Protein AF-A0A967J691-F1 (afdb_monomer_lite)

pLDDT: mean 84.92, std 7.29, range [63.81, 94.0]

Structure (mmCIF, N/CA/C/O backbone):
data_AF-A0A967J691-F1
#
_entry.id   AF-A0A967J691-F1
#
loop_
_atom_site.group_PDB
_atom_site.id
_atom_site.type_symbol
_atom_site.label_atom_id
_atom_site.label_alt_id
_atom_site.label_comp_id
_atom_site.label_asym_id
_atom_site.label_entity_id
_atom_site.label_seq_id
_atom_site.pdbx_PDB_ins_code
_atom_site.Cartn_x
_atom_site.Cartn_y
_atom_site.Cartn_z
_atom_site.occupancy
_atom_site.B_iso_or_equiv
_atom_site.auth_seq_id
_atom_site.auth_comp_id
_atom_site.auth_asym_id
_atom_site.auth_atom_id
_atom_site.pdbx_PDB_model_num
ATOM 1 N N . PHE A 1 1 ? -12.539 3.879 3.709 1.00 86.56 1 PHE A N 1
ATOM 2 C CA . PHE A 1 1 ? -11.814 5.142 3.956 1.00 86.56 1 PHE A CA 1
ATOM 3 C C . PHE A 1 1 ? -10.959 5.462 2.736 1.00 86.56 1 PHE A C 1
ATOM 5 O O . PHE A 1 1 ? -10.584 4.533 2.027 1.00 86.56 1 PHE A O 1
ATOM 12 N N . GLY A 1 2 ? -10.707 6.744 2.457 1.00 88.94 2 GLY A N 1
ATOM 13 C CA . GLY A 1 2 ? -9.717 7.153 1.454 1.00 88.94 2 GLY A CA 1
ATOM 14 C C . GLY A 1 2 ? -8.316 7.134 2.064 1.00 88.94 2 GLY A C 1
ATOM 15 O O . GLY A 1 2 ? -8.171 7.467 3.239 1.00 88.94 2 GLY A O 1
ATOM 16 N N . HIS A 1 3 ? -7.319 6.713 1.291 1.00 88.62 3 HIS A N 1
ATOM 17 C CA . HIS A 1 3 ? -5.931 6.549 1.721 1.00 88.62 3 HIS A CA 1
ATOM 18 C C . HIS A 1 3 ? -4.999 7.210 0.707 1.00 88.62 3 HIS A C 1
ATOM 20 O O . HIS A 1 3 ? -5.079 6.929 -0.488 1.00 88.62 3 HIS A O 1
ATOM 26 N N . LEU A 1 4 ? -4.123 8.087 1.185 1.00 89.94 4 LEU A N 1
ATOM 27 C CA . LEU A 1 4 ? -3.032 8.664 0.406 1.00 89.94 4 LEU A CA 1
ATOM 28 C C . LEU A 1 4 ? -1.736 8.289 1.106 1.00 89.94 4 LEU A C 1
ATOM 30 O O . LEU A 1 4 ? -1.628 8.442 2.322 1.00 89.94 4 LEU A O 1
ATOM 34 N N . GLU A 1 5 ? -0.772 7.802 0.337 1.00 87.31 5 GLU A N 1
ATOM 35 C CA . GLU A 1 5 ? 0.497 7.340 0.870 1.00 87.31 5 GLU A CA 1
ATOM 36 C C . GLU A 1 5 ? 1.667 7.832 0.027 1.00 87.31 5 GLU A C 1
ATOM 38 O O . GLU A 1 5 ? 1.588 7.895 -1.198 1.00 87.31 5 GLU A O 1
ATOM 43 N N . ILE A 1 6 ? 2.761 8.169 0.699 1.00 89.00 6 ILE A N 1
ATOM 44 C CA . ILE A 1 6 ? 4.034 8.492 0.069 1.00 89.00 6 ILE A CA 1
ATOM 45 C C . ILE A 1 6 ? 5.046 7.506 0.634 1.00 89.00 6 ILE A C 1
ATOM 47 O O . ILE A 1 6 ? 5.256 7.459 1.845 1.00 89.00 6 ILE A O 1
ATOM 51 N N . GLU A 1 7 ? 5.652 6.722 -0.247 1.00 85.38 7 GLU A N 1
ATOM 52 C CA . GLU A 1 7 ? 6.667 5.735 0.094 1.00 85.38 7 GLU A CA 1
ATOM 53 C C . GLU A 1 7 ? 8.008 6.174 -0.482 1.00 85.38 7 GLU A C 1
ATOM 55 O O . GLU A 1 7 ? 8.115 6.505 -1.664 1.00 85.38 7 GLU A O 1
ATOM 60 N N . TYR A 1 8 ? 9.035 6.152 0.360 1.00 86.44 8 TYR A N 1
ATOM 61 C CA . TYR A 1 8 ? 10.423 6.254 -0.064 1.00 86.44 8 TYR A CA 1
ATOM 62 C C . TYR A 1 8 ? 11.069 4.887 0.125 1.00 86.44 8 TYR A C 1
ATOM 64 O O . TYR A 1 8 ? 11.145 4.396 1.255 1.00 86.44 8 TYR A O 1
ATOM 72 N N . LEU A 1 9 ? 11.533 4.287 -0.967 1.00 84.50 9 LEU A N 1
ATOM 73 C CA . LEU A 1 9 ? 12.239 3.017 -0.940 1.00 84.50 9 LEU A CA 1
ATOM 74 C C . LEU A 1 9 ? 13.647 3.204 -1.502 1.00 84.50 9 LEU A C 1
ATOM 76 O O . LEU A 1 9 ? 13.818 3.641 -2.637 1.00 84.50 9 LEU A O 1
ATOM 80 N N . SER A 1 10 ? 14.644 2.841 -0.699 1.00 83.69 10 SER A N 1
ATOM 81 C CA . SER A 1 10 ? 16.031 2.704 -1.140 1.00 83.69 10 SER A CA 1
ATOM 82 C C . SER A 1 10 ? 16.336 1.217 -1.221 1.00 83.69 10 SER A C 1
ATOM 84 O O . SER A 1 10 ? 16.205 0.510 -0.217 1.00 83.69 10 SER A O 1
ATOM 86 N N . TYR A 1 11 ? 16.682 0.732 -2.409 1.00 80.62 11 TYR A N 1
ATOM 87 C CA . TYR A 1 11 ? 17.003 -0.672 -2.632 1.00 80.62 11 TYR A CA 1
ATOM 88 C C . TYR A 1 11 ? 18.341 -0.805 -3.360 1.00 80.62 11 TYR A C 1
ATOM 90 O O . TYR A 1 11 ? 18.736 0.036 -4.167 1.00 80.62 11 TYR A O 1
ATOM 98 N N . GLU A 1 12 ? 19.067 -1.867 -3.028 1.00 82.25 12 GLU A N 1
ATOM 99 C CA . GLU A 1 12 ? 20.360 -2.191 -3.622 1.00 82.25 12 GLU A CA 1
ATOM 100 C C . GLU A 1 12 ? 20.207 -3.486 -4.419 1.00 82.25 12 GLU A C 1
ATOM 102 O O . GLU A 1 12 ? 19.695 -4.480 -3.895 1.00 82.25 12 GLU A O 1
ATOM 107 N N . TYR A 1 13 ? 20.609 -3.469 -5.688 1.00 77.44 13 TYR A N 1
ATOM 108 C CA . TYR A 1 13 ? 20.540 -4.631 -6.570 1.00 77.44 13 TYR A CA 1
ATOM 109 C C . TYR A 1 13 ? 21.924 -4.969 -7.127 1.00 77.44 13 TYR A C 1
ATOM 111 O O . TYR A 1 13 ? 22.767 -4.098 -7.341 1.00 77.44 13 TYR A O 1
ATOM 119 N N . ALA A 1 14 ? 22.170 -6.266 -7.317 1.00 78.56 14 ALA A N 1
ATOM 120 C CA . ALA A 1 14 ? 23.430 -6.766 -7.848 1.00 78.56 14 ALA A CA 1
ATOM 121 C C . ALA A 1 14 ? 23.378 -6.816 -9.378 1.00 78.56 14 ALA A C 1
ATOM 123 O O . ALA A 1 14 ? 22.450 -7.380 -9.965 1.00 78.56 14 ALA A O 1
ATOM 124 N N . LEU A 1 15 ? 24.395 -6.248 -10.012 1.00 77.44 15 LEU A N 1
ATOM 125 C CA . LEU A 1 15 ? 24.607 -6.297 -11.449 1.00 77.44 15 LEU A CA 1
ATOM 126 C C . LEU A 1 15 ? 25.349 -7.587 -11.839 1.00 77.44 15 LEU A C 1
ATOM 128 O O . LEU A 1 15 ? 25.941 -8.286 -11.013 1.00 77.44 15 LEU A O 1
ATOM 132 N N . VAL A 1 16 ? 25.311 -7.923 -13.132 1.00 76.50 16 VAL A N 1
ATOM 133 C CA . VAL A 1 16 ? 25.913 -9.156 -13.688 1.00 76.50 16 VAL A CA 1
ATOM 134 C C . VAL A 1 16 ? 27.437 -9.212 -13.472 1.00 76.50 16 VAL A C 1
ATOM 136 O O . VAL A 1 16 ? 28.030 -10.288 -13.496 1.00 76.50 16 VAL A O 1
ATOM 139 N N . ASP A 1 17 ? 28.073 -8.070 -13.220 1.00 84.62 17 ASP A N 1
ATOM 140 C CA . ASP A 1 17 ? 29.504 -7.913 -12.947 1.00 84.62 17 ASP A CA 1
ATOM 141 C C . ASP A 1 17 ? 29.879 -8.007 -11.450 1.00 84.62 17 ASP A C 1
ATOM 143 O O . ASP A 1 17 ? 31.020 -7.719 -11.092 1.00 84.62 17 ASP A O 1
ATOM 147 N N . LEU A 1 18 ? 28.947 -8.435 -10.584 1.00 75.62 18 LEU A N 1
ATOM 148 C CA . LEU A 1 18 ? 29.071 -8.469 -9.117 1.00 75.62 18 LEU A CA 1
ATOM 149 C C . LEU A 1 18 ? 29.227 -7.087 -8.454 1.00 75.62 18 LEU A C 1
ATOM 151 O O . LEU A 1 18 ? 29.492 -7.019 -7.250 1.00 75.62 18 LEU A O 1
ATOM 155 N N . SER A 1 19 ? 29.038 -5.988 -9.186 1.00 81.00 19 SER A N 1
ATOM 156 C CA . SER A 1 19 ? 28.880 -4.672 -8.569 1.00 81.00 19 SER A CA 1
ATOM 157 C C . SER A 1 19 ? 27.465 -4.512 -8.003 1.00 81.00 19 SER A C 1
ATOM 159 O O . SER A 1 19 ? 26.525 -5.181 -8.441 1.00 81.00 19 SER A O 1
ATOM 161 N N . THR A 1 20 ? 27.309 -3.663 -6.986 1.00 80.81 20 THR A N 1
ATOM 162 C CA . THR A 1 20 ? 25.993 -3.302 -6.456 1.00 80.81 20 THR A CA 1
ATOM 163 C C . THR A 1 20 ? 25.668 -1.862 -6.813 1.00 80.81 20 THR A C 1
ATOM 165 O O . THR A 1 20 ? 26.499 -0.964 -6.667 1.00 80.81 20 THR A O 1
ATOM 168 N N . GLU A 1 21 ? 24.452 -1.646 -7.303 1.00 79.12 21 GLU A N 1
ATOM 169 C CA . GLU A 1 21 ? 23.924 -0.321 -7.592 1.00 79.12 21 GLU A CA 1
ATOM 170 C C . GLU A 1 21 ? 22.773 -0.022 -6.633 1.00 79.12 21 GLU A C 1
ATOM 172 O O . GLU A 1 21 ? 21.946 -0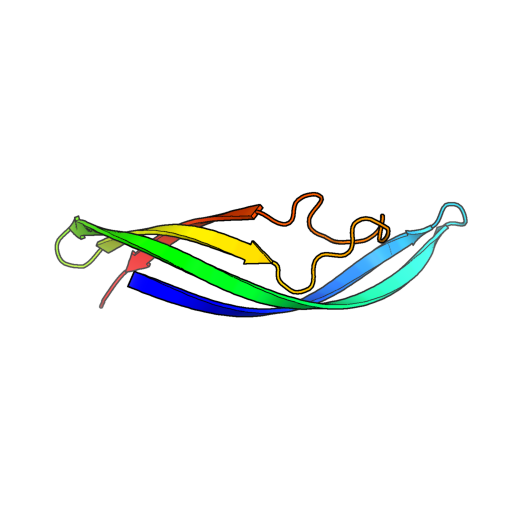.886 -6.324 1.00 79.12 21 GLU A O 1
ATOM 177 N N . ARG A 1 22 ? 22.756 1.210 -6.118 1.00 80.12 22 ARG A N 1
ATOM 178 C CA . ARG A 1 22 ? 21.723 1.694 -5.207 1.00 80.12 22 ARG A CA 1
ATOM 179 C C . ARG A 1 22 ? 20.782 2.609 -5.962 1.00 80.12 22 ARG A C 1
ATOM 181 O O . ARG A 1 22 ? 21.220 3.624 -6.498 1.00 80.12 22 ARG A O 1
ATOM 188 N N . ALA A 1 23 ? 19.503 2.264 -5.947 1.00 80.06 23 ALA A N 1
ATOM 189 C CA . ALA A 1 23 ? 18.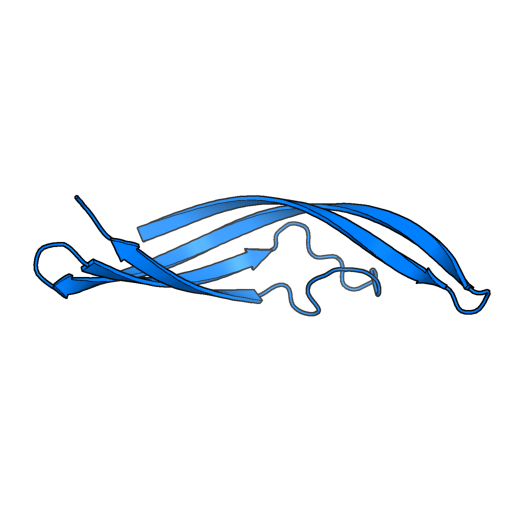447 3.091 -6.495 1.00 80.06 23 ALA A CA 1
ATOM 190 C C . ALA A 1 23 ? 17.529 3.578 -5.374 1.00 80.06 23 ALA A C 1
ATOM 192 O O . ALA A 1 23 ? 17.133 2.826 -4.480 1.00 80.06 23 ALA A O 1
ATOM 193 N N . ASP A 1 24 ? 17.190 4.860 -5.453 1.00 83.75 24 ASP A N 1
ATOM 194 C CA . ASP A 1 24 ? 16.209 5.498 -4.593 1.00 83.75 24 ASP A CA 1
ATOM 195 C C . ASP A 1 24 ? 14.963 5.788 -5.427 1.00 83.75 24 ASP A C 1
ATOM 197 O O . ASP A 1 24 ? 15.040 6.448 -6.465 1.00 83.75 24 ASP A O 1
ATOM 201 N N . GLN A 1 25 ? 13.804 5.317 -4.972 1.00 80.81 25 GLN A N 1
ATOM 202 C CA . GLN A 1 25 ? 12.537 5.580 -5.638 1.00 80.81 25 GLN A CA 1
ATOM 203 C C . GLN A 1 25 ? 11.502 6.106 -4.652 1.00 80.81 25 GLN A C 1
ATOM 205 O O . GLN A 1 25 ? 11.236 5.519 -3.603 1.00 80.81 25 GLN A O 1
ATOM 210 N N . THR A 1 26 ? 10.903 7.242 -5.010 1.00 85.06 26 THR A N 1
ATOM 211 C CA . THR A 1 26 ? 9.777 7.825 -4.277 1.00 85.06 26 THR A CA 1
ATOM 212 C C . THR A 1 26 ? 8.494 7.546 -5.046 1.00 85.06 26 THR A C 1
ATOM 214 O O . THR A 1 26 ? 8.323 8.032 -6.164 1.00 85.06 26 THR A O 1
ATOM 217 N N . SER A 1 27 ? 7.593 6.774 -4.445 1.00 86.00 27 SER A N 1
ATOM 218 C CA . SER A 1 27 ? 6.301 6.422 -5.031 1.00 86.00 27 SER A CA 1
ATOM 219 C C . SER A 1 27 ? 5.168 7.106 -4.280 1.00 86.00 27 SER A C 1
ATOM 221 O O . SER A 1 27 ? 5.121 7.096 -3.050 1.00 86.00 27 SER A O 1
ATOM 223 N N . THR A 1 28 ? 4.242 7.705 -5.027 1.00 89.38 28 THR A N 1
ATOM 224 C CA . THR A 1 28 ? 3.010 8.261 -4.458 1.00 89.38 28 THR A CA 1
ATOM 225 C C . THR A 1 28 ? 1.844 7.348 -4.793 1.00 89.38 28 THR A C 1
ATOM 227 O O . THR A 1 28 ? 1.551 7.095 -5.962 1.00 89.38 28 THR A O 1
ATOM 230 N N . PHE A 1 29 ? 1.145 6.893 -3.762 1.00 91.50 29 PHE A N 1
ATOM 231 C CA . PHE A 1 29 ? -0.007 6.021 -3.880 1.00 91.50 29 PHE A CA 1
ATOM 232 C C . PHE A 1 29 ? -1.281 6.741 -3.465 1.00 91.50 29 PHE A C 1
ATOM 234 O O . PHE A 1 29 ? -1.335 7.448 -2.457 1.00 91.50 29 PHE A O 1
ATOM 241 N N . VAL A 1 30 ? -2.346 6.505 -4.220 1.00 93.31 30 VAL A N 1
ATOM 242 C CA . VAL A 1 30 ? -3.687 6.962 -3.870 1.00 93.31 30 VAL A CA 1
ATOM 243 C C . VAL A 1 30 ? -4.654 5.802 -3.966 1.00 93.31 30 VAL A C 1
ATOM 245 O O . VAL A 1 30 ? -4.586 4.986 -4.882 1.00 93.31 30 VAL A O 1
ATOM 248 N N . GLY A 1 31 ? -5.578 5.712 -3.025 1.00 92.12 31 GLY A N 1
ATOM 249 C CA . GLY A 1 31 ? -6.598 4.690 -3.087 1.00 92.12 31 GLY A CA 1
ATOM 250 C C . GLY A 1 31 ? -7.515 4.703 -1.888 1.00 92.12 31 GLY A C 1
ATOM 251 O O . GLY A 1 31 ? -7.812 5.744 -1.299 1.00 92.12 31 GLY A O 1
ATOM 252 N N . GLY A 1 32 ? -8.015 3.530 -1.546 1.00 93.94 32 GLY A N 1
ATOM 253 C CA . GLY A 1 32 ? -8.994 3.396 -0.490 1.00 93.94 32 GLY A CA 1
ATOM 254 C C . GLY A 1 32 ? -9.085 1.975 0.016 1.00 93.94 32 GLY A C 1
ATOM 255 O O . GLY A 1 32 ? -8.706 1.015 -0.654 1.00 93.94 32 GLY A O 1
ATOM 256 N N . GLY A 1 33 ? -9.585 1.859 1.235 1.00 92.44 33 GLY A N 1
ATOM 257 C CA . GLY A 1 33 ? -9.665 0.590 1.927 1.00 92.44 33 GLY A CA 1
ATOM 258 C C . GLY A 1 33 ? -10.913 0.434 2.771 1.00 92.44 33 GLY A C 1
ATOM 259 O O . GLY A 1 33 ? -11.673 1.379 3.019 1.00 92.44 33 GLY A O 1
ATOM 260 N N . VAL A 1 34 ? -11.099 -0.791 3.234 1.00 92.31 34 VAL A N 1
ATOM 261 C CA . VAL A 1 34 ? -12.082 -1.168 4.241 1.00 92.31 34 VAL A CA 1
ATOM 262 C C . VAL A 1 34 ? -11.340 -1.601 5.495 1.00 92.31 34 VAL A C 1
ATOM 264 O O . VAL A 1 34 ? -10.309 -2.264 5.423 1.00 92.31 34 VAL A O 1
ATOM 267 N N . ALA A 1 35 ? -11.855 -1.199 6.650 1.00 91.62 35 ALA A N 1
ATOM 268 C CA . ALA A 1 35 ? -11.361 -1.648 7.939 1.00 91.62 35 ALA A CA 1
ATOM 269 C C . ALA A 1 35 ? -12.509 -2.343 8.664 1.00 91.62 35 ALA A C 1
ATOM 271 O O . ALA A 1 35 ? -13.604 -1.787 8.761 1.00 91.62 35 ALA A O 1
ATOM 272 N N . GLN A 1 36 ? -12.261 -3.555 9.147 1.00 92.38 36 GLN A N 1
ATOM 273 C CA . GLN A 1 36 ? -13.220 -4.342 9.900 1.00 92.38 36 GLN A CA 1
ATOM 274 C C . GLN A 1 36 ? -12.657 -4.600 11.302 1.00 92.38 36 GLN A C 1
ATOM 276 O O . GLN A 1 36 ? -11.627 -5.268 11.430 1.00 92.38 36 GLN A O 1
ATOM 281 N N . PRO A 1 37 ? -13.302 -4.091 12.364 1.00 90.62 37 PRO A N 1
ATOM 282 C CA . PRO A 1 37 ? -12.948 -4.468 13.724 1.00 90.62 37 PRO A CA 1
ATOM 283 C C . PRO A 1 37 ? -13.277 -5.950 13.936 1.00 90.62 37 PRO A C 1
ATOM 285 O O . PRO A 1 37 ? -14.363 -6.407 13.584 1.00 90.62 37 PRO A O 1
ATOM 288 N N . VAL A 1 38 ? -12.329 -6.706 14.489 1.00 89.56 38 VAL A N 1
ATOM 289 C CA . VAL A 1 38 ? -12.482 -8.151 14.754 1.00 89.56 38 VAL A CA 1
ATOM 290 C C . VAL A 1 38 ? -12.521 -8.444 16.256 1.00 89.56 38 VAL A C 1
ATOM 292 O O . VAL A 1 38 ? -13.027 -9.481 16.673 1.00 89.56 38 VAL A O 1
ATOM 295 N N . GLY A 1 39 ? -12.063 -7.509 17.089 1.00 87.12 39 GLY A N 1
ATOM 296 C CA . GLY A 1 39 ? -12.154 -7.592 18.544 1.00 87.12 39 GLY A CA 1
ATOM 297 C C . GLY A 1 39 ? -12.250 -6.211 19.186 1.00 87.12 39 GLY A C 1
ATOM 298 O O . GLY A 1 39 ? -12.284 -5.199 18.490 1.00 87.12 39 GLY A O 1
ATOM 299 N N . GLY A 1 40 ? -12.265 -6.168 20.522 1.00 85.38 40 GLY A N 1
ATOM 300 C CA . GLY A 1 40 ? -12.389 -4.913 21.278 1.00 85.38 40 GLY A CA 1
ATOM 301 C C . GLY A 1 40 ? -11.246 -3.921 21.039 1.00 85.38 40 GLY A C 1
ATOM 302 O O . GLY A 1 40 ? -11.430 -2.723 21.217 1.00 85.38 40 GLY A O 1
ATOM 303 N N . ASN A 1 41 ? -10.088 -4.412 20.599 1.00 90.75 41 ASN A N 1
ATOM 304 C CA . ASN A 1 41 ? -8.894 -3.610 20.366 1.00 90.75 41 ASN A CA 1
ATOM 305 C C . ASN A 1 41 ? -8.119 -4.012 19.099 1.00 90.75 41 ASN A C 1
ATOM 307 O O . ASN A 1 41 ? -6.984 -3.586 18.928 1.00 90.75 41 ASN A O 1
ATOM 311 N N . VAL A 1 42 ? -8.698 -4.829 18.215 1.00 92.62 42 VAL A N 1
ATOM 312 C CA . VAL A 1 42 ? -8.034 -5.287 16.985 1.00 92.62 42 VAL A CA 1
ATOM 313 C C . VAL A 1 42 ? -8.916 -4.997 15.781 1.00 92.62 42 VAL A C 1
ATOM 315 O O . VAL A 1 42 ? -10.098 -5.351 15.774 1.00 92.62 42 VAL A O 1
ATOM 318 N N . ALA A 1 43 ? -8.332 -4.411 14.740 1.00 91.19 43 ALA A N 1
ATOM 319 C CA . ALA A 1 43 ? -8.984 -4.234 13.452 1.00 91.19 43 ALA A CA 1
ATOM 320 C C . ALA A 1 43 ? -8.112 -4.759 12.310 1.00 91.19 43 ALA A C 1
ATOM 322 O O . ALA A 1 43 ? -6.900 -4.562 12.273 1.00 91.19 43 ALA A O 1
ATOM 323 N N . LEU A 1 44 ? -8.756 -5.428 11.360 1.00 93.56 44 LEU A N 1
ATOM 324 C CA . LEU A 1 44 ? -8.155 -5.796 10.087 1.00 93.56 44 LEU A CA 1
ATOM 325 C C . LEU A 1 44 ? -8.436 -4.690 9.081 1.00 93.56 44 LEU A C 1
ATOM 327 O O . LEU A 1 44 ? -9.534 -4.135 9.061 1.00 93.56 44 LEU A O 1
ATOM 331 N N . HIS A 1 45 ? -7.473 -4.388 8.226 1.00 93.75 45 HIS A N 1
ATOM 332 C CA . HIS A 1 45 ? -7.650 -3.433 7.144 1.00 93.75 45 HIS A CA 1
ATOM 333 C C . HIS A 1 45 ? -7.155 -4.009 5.824 1.00 93.75 45 HIS A C 1
ATOM 335 O O . HIS A 1 45 ? -6.118 -4.664 5.760 1.00 93.75 45 HIS A O 1
ATOM 341 N N . LEU A 1 46 ? -7.929 -3.755 4.775 1.00 94.00 46 LEU A N 1
ATOM 342 C CA . LEU A 1 46 ? -7.616 -4.080 3.392 1.00 94.00 46 LEU A CA 1
ATOM 343 C C . LEU A 1 46 ? -7.655 -2.787 2.591 1.00 94.00 46 LEU A C 1
ATOM 345 O O . LEU A 1 46 ? -8.672 -2.095 2.603 1.00 94.00 46 LEU A O 1
ATOM 349 N N . THR A 1 47 ? -6.577 -2.484 1.883 1.00 93.31 47 THR A N 1
ATOM 350 C CA . THR A 1 47 ? -6.415 -1.249 1.118 1.00 93.31 47 THR A CA 1
ATOM 351 C C . THR A 1 47 ? -5.998 -1.580 -0.306 1.00 93.31 47 THR A C 1
ATOM 353 O O . THR A 1 47 ? -5.087 -2.375 -0.531 1.00 93.31 47 THR A O 1
ATOM 356 N N . VAL A 1 48 ? -6.666 -0.953 -1.269 1.00 92.88 48 VAL A N 1
ATOM 357 C CA . VAL A 1 48 ? -6.292 -0.984 -2.682 1.00 92.88 48 VAL A CA 1
ATOM 358 C C . VAL A 1 48 ? -5.720 0.377 -3.034 1.00 92.88 48 VAL A C 1
ATOM 360 O O . VAL A 1 48 ? -6.344 1.402 -2.756 1.00 92.88 48 VAL A O 1
ATOM 363 N N . LEU A 1 49 ? -4.535 0.381 -3.625 1.00 92.12 49 LEU A N 1
ATOM 364 C CA . LEU A 1 49 ? -3.756 1.566 -3.940 1.00 92.12 49 LEU A CA 1
ATOM 365 C C . LEU A 1 49 ? -3.375 1.558 -5.416 1.00 92.12 49 LEU A C 1
ATOM 367 O O . LEU A 1 49 ? -3.062 0.514 -5.984 1.00 92.12 49 LEU A O 1
ATOM 371 N N . TYR A 1 50 ? -3.388 2.735 -6.022 1.00 88.62 50 TYR A N 1
ATOM 372 C CA . TYR A 1 50 ? -2.870 2.978 -7.355 1.00 88.62 50 TYR A CA 1
ATOM 373 C C . TYR A 1 50 ? -1.606 3.830 -7.247 1.00 88.62 50 TYR A C 1
ATOM 375 O O . TYR A 1 50 ? -1.622 4.894 -6.621 1.00 88.62 50 TYR A O 1
ATOM 383 N N . ASN A 1 51 ? -0.515 3.356 -7.838 1.00 89.75 51 ASN A N 1
ATOM 384 C CA . ASN A 1 51 ? 0.757 4.054 -7.894 1.00 89.75 51 ASN A CA 1
ATOM 385 C C . ASN A 1 51 ? 0.722 5.105 -9.008 1.00 89.75 51 ASN A C 1
ATOM 387 O O . ASN A 1 51 ? 0.694 4.776 -10.193 1.00 89.75 51 ASN A O 1
ATOM 391 N N . LEU A 1 52 ? 0.727 6.379 -8.621 1.00 85.88 52 LEU A N 1
ATOM 39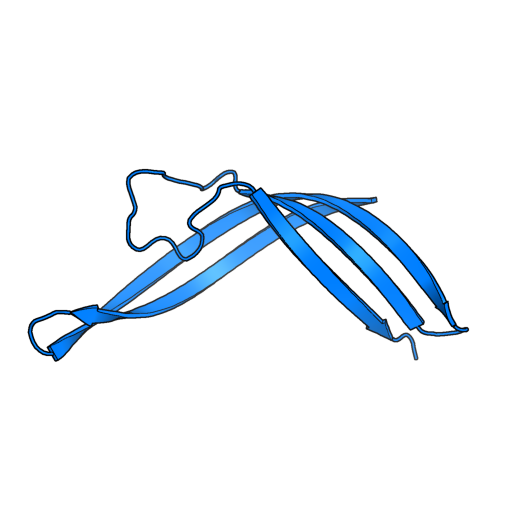2 C CA . LEU A 1 52 ? 0.771 7.509 -9.551 1.00 85.88 52 LEU A CA 1
ATOM 393 C C . LEU A 1 52 ? 2.165 7.709 -10.155 1.00 85.88 52 LEU A C 1
ATOM 395 O O . LEU A 1 52 ? 2.287 8.337 -11.203 1.00 85.88 52 LEU A O 1
ATOM 399 N N . SER A 1 53 ? 3.195 7.175 -9.502 1.00 82.81 53 SER A N 1
ATOM 400 C CA . SER A 1 53 ? 4.595 7.249 -9.921 1.00 82.81 53 SER A CA 1
ATOM 401 C C . SER A 1 53 ? 5.040 6.016 -10.719 1.00 82.81 53 SER A C 1
ATOM 403 O O . SER A 1 53 ? 6.236 5.825 -10.913 1.00 82.81 53 SER A O 1
ATOM 405 N N . TYR A 1 54 ? 4.108 5.156 -11.146 1.00 79.19 54 TYR A N 1
ATOM 406 C CA . TYR A 1 54 ? 4.432 3.941 -11.893 1.00 79.19 54 TYR A CA 1
ATOM 407 C C . TYR A 1 54 ? 4.951 4.265 -13.298 1.00 79.19 54 TYR A C 1
ATOM 409 O O . TYR A 1 54 ? 4.261 4.922 -14.081 1.00 79.19 54 TYR A O 1
ATOM 417 N N . ASP A 1 55 ? 6.130 3.741 -13.628 1.00 76.75 55 ASP A N 1
ATOM 418 C CA . ASP A 1 55 ? 6.712 3.781 -14.968 1.00 76.75 55 ASP A CA 1
ATOM 419 C C . ASP A 1 55 ? 6.888 2.351 -15.493 1.00 76.75 55 ASP A C 1
ATOM 421 O O . ASP A 1 55 ? 7.648 1.558 -14.944 1.00 76.75 55 ASP A O 1
ATOM 425 N N . SER A 1 56 ? 6.193 2.018 -16.583 1.00 69.88 56 SER A N 1
ATOM 426 C CA . SER A 1 56 ? 6.264 0.694 -17.213 1.00 69.88 56 SER A CA 1
ATOM 427 C C . SER A 1 56 ? 7.603 0.401 -17.903 1.00 69.88 56 SER A C 1
ATOM 429 O O . SER A 1 56 ? 7.837 -0.736 -18.312 1.00 69.88 56 SER A O 1
ATOM 431 N N . ASN A 1 57 ? 8.454 1.410 -18.109 1.00 69.56 57 ASN A N 1
ATOM 432 C CA . ASN A 1 57 ? 9.782 1.237 -18.704 1.00 69.56 57 ASN A CA 1
ATOM 433 C C . ASN A 1 57 ? 10.870 0.967 -17.659 1.00 69.56 57 ASN A C 1
ATOM 435 O O . ASN A 1 57 ? 11.970 0.545 -18.029 1.00 69.56 57 ASN A O 1
ATOM 439 N N . ASP A 1 58 ? 10.576 1.181 -16.377 1.00 71.81 58 ASP A N 1
ATOM 440 C CA . ASP A 1 58 ? 11.512 0.934 -15.291 1.00 71.81 58 ASP A CA 1
ATOM 441 C C . ASP A 1 58 ? 11.448 -0.538 -14.859 1.00 71.81 58 ASP A C 1
ATOM 443 O O . ASP A 1 58 ? 10.620 -0.952 -14.052 1.00 71.81 58 ASP A O 1
ATOM 447 N N . ARG A 1 59 ? 12.343 -1.355 -15.423 1.00 63.81 59 ARG A N 1
ATOM 448 C CA . ARG A 1 59 ? 12.481 -2.783 -15.075 1.00 63.81 59 ARG A CA 1
ATOM 449 C C . ARG A 1 59 ? 13.071 -3.025 -13.686 1.00 63.81 59 ARG A C 1
ATOM 451 O O . ARG A 1 59 ? 13.145 -4.178 -13.269 1.00 63.81 59 ARG A O 1
ATOM 458 N N . LEU A 1 60 ? 13.548 -1.976 -13.023 1.00 66.44 60 LEU A N 1
ATOM 459 C CA . LEU A 1 60 ? 14.076 -2.031 -11.665 1.00 66.44 60 LEU A CA 1
ATOM 460 C C . LEU A 1 60 ? 13.038 -1.545 -10.651 1.00 66.44 60 LEU A C 1
ATOM 462 O O . LEU A 1 60 ? 13.277 -1.650 -9.449 1.00 66.44 60 LEU A O 1
ATOM 466 N N . ALA A 1 61 ? 11.878 -1.065 -11.115 1.00 70.44 61 ALA A N 1
ATOM 467 C CA . ALA A 1 61 ? 10.800 -0.651 -10.241 1.00 70.44 61 ALA A CA 1
ATOM 468 C C . ALA A 1 61 ? 10.427 -1.793 -9.271 1.00 70.44 61 ALA A C 1
ATOM 470 O O . ALA A 1 61 ? 10.277 -2.945 -9.678 1.00 70.44 61 ALA A O 1
ATOM 471 N N . PRO A 1 62 ? 10.221 -1.491 -7.979 1.00 69.94 62 PRO A N 1
ATOM 472 C CA . PRO A 1 62 ? 9.915 -2.479 -6.954 1.00 69.94 62 PRO A CA 1
ATOM 473 C C . PRO A 1 62 ? 8.517 -3.093 -7.123 1.00 69.94 62 PRO A C 1
ATOM 475 O O . PRO A 1 62 ? 8.209 -4.093 -6.476 1.00 69.94 62 PRO A O 1
ATOM 478 N N . TYR A 1 63 ? 7.667 -2.515 -7.979 1.00 76.00 63 TYR A N 1
ATOM 479 C CA . TYR A 1 63 ? 6.328 -3.012 -8.276 1.00 76.00 63 TYR A CA 1
ATOM 480 C C . TYR A 1 63 ? 6.143 -3.188 -9.786 1.00 76.00 63 TYR A C 1
ATOM 482 O O . TYR A 1 63 ? 6.149 -2.211 -10.528 1.00 76.00 63 TYR A O 1
ATOM 490 N N . ASP A 1 64 ? 5.858 -4.416 -10.224 1.00 80.31 64 ASP A N 1
ATOM 491 C CA . ASP A 1 64 ? 5.575 -4.739 -11.635 1.00 80.31 64 ASP A CA 1
ATOM 492 C C . ASP A 1 64 ? 4.213 -4.209 -12.127 1.00 80.31 64 ASP A C 1
ATOM 494 O O . ASP A 1 64 ? 3.924 -4.217 -13.324 1.00 80.31 64 ASP A O 1
ATOM 498 N N . SER A 1 6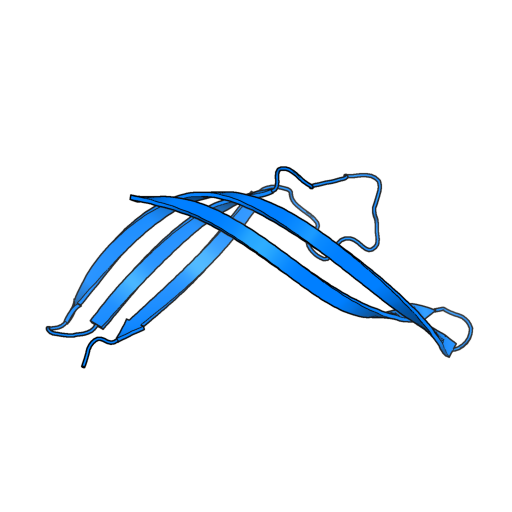5 ? 3.351 -3.743 -11.217 1.00 81.88 65 SER A N 1
ATOM 499 C CA . SER A 1 65 ? 1.987 -3.284 -11.499 1.00 81.88 65 SER A CA 1
ATOM 500 C C . SER A 1 65 ? 1.711 -1.934 -10.830 1.00 81.88 65 SER A C 1
ATOM 502 O O . SER A 1 65 ? 2.134 -1.728 -9.689 1.00 81.88 65 SER A O 1
ATOM 504 N N . PRO A 1 66 ? 0.927 -1.039 -11.467 1.00 86.19 66 PRO A N 1
ATOM 505 C CA . PRO A 1 66 ? 0.477 0.193 -10.825 1.00 86.19 66 PRO A CA 1
ATOM 506 C C . PRO A 1 66 ? -0.535 -0.073 -9.701 1.00 86.19 66 PRO A C 1
ATOM 508 O O . PRO A 1 66 ? -0.714 0.769 -8.827 1.00 86.19 66 PRO A O 1
ATOM 511 N N . TRP A 1 67 ? -1.208 -1.228 -9.699 1.00 88.12 67 TRP A N 1
ATOM 512 C CA . TRP A 1 67 ? -2.137 -1.617 -8.638 1.00 88.12 67 TRP A CA 1
ATOM 513 C C . TRP A 1 67 ? -1.408 -2.352 -7.519 1.00 88.12 67 TRP A C 1
ATOM 515 O O . TRP A 1 67 ? -0.819 -3.409 -7.750 1.00 88.12 67 TRP A O 1
ATOM 525 N N . VAL A 1 68 ? -1.517 -1.823 -6.302 1.00 89.56 68 VAL A N 1
ATOM 526 C CA . VAL A 1 68 ? -0.922 -2.373 -5.083 1.00 89.56 68 VAL A CA 1
ATOM 527 C C . VAL A 1 68 ? -2.031 -2.709 -4.087 1.00 89.56 68 VAL A C 1
ATOM 529 O O . VAL A 1 68 ? -2.870 -1.873 -3.752 1.00 89.56 68 VAL A O 1
ATOM 532 N N . TYR A 1 69 ? -2.029 -3.943 -3.590 1.00 91.44 69 TYR 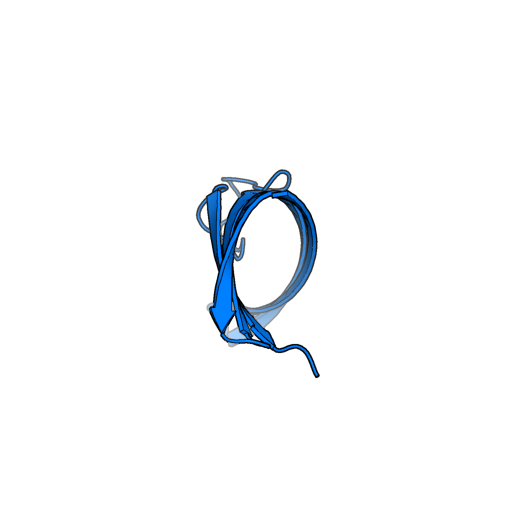A N 1
ATOM 533 C CA . TYR A 1 69 ? -2.977 -4.419 -2.584 1.00 91.44 69 TYR A CA 1
ATOM 534 C C . TYR A 1 69 ? -2.252 -4.593 -1.257 1.00 91.44 69 TYR A C 1
ATOM 536 O O . TYR A 1 69 ? -1.198 -5.225 -1.203 1.00 91.44 69 TYR A O 1
ATOM 544 N N . ARG A 1 70 ? -2.814 -4.048 -0.179 1.00 90.06 70 ARG A N 1
ATOM 545 C CA . ARG A 1 70 ? -2.239 -4.139 1.164 1.00 90.06 70 ARG A CA 1
ATOM 546 C C . ARG A 1 70 ? -3.267 -4.662 2.147 1.00 90.06 70 ARG A C 1
ATOM 548 O O . ARG A 1 70 ? -4.429 -4.267 2.120 1.00 90.06 70 ARG A O 1
ATOM 555 N N . ALA A 1 71 ? -2.817 -5.545 3.022 1.00 92.75 71 ALA A N 1
ATOM 556 C CA . ALA A 1 71 ? -3.583 -6.050 4.144 1.00 92.75 71 ALA A CA 1
ATOM 557 C C . ALA A 1 71 ? -2.776 -5.808 5.415 1.00 92.75 71 ALA A C 1
ATOM 559 O O . ALA A 1 71 ? -1.559 -5.992 5.412 1.00 92.75 71 ALA A O 1
ATOM 560 N N . GLY A 1 72 ? -3.437 -5.430 6.499 1.00 89.81 72 GLY A N 1
ATOM 561 C CA . GLY A 1 72 ? -2.756 -5.267 7.770 1.00 89.81 72 GLY A CA 1
ATOM 562 C C . GLY A 1 72 ? -3.684 -5.378 8.963 1.00 89.81 72 GLY A C 1
ATOM 563 O O . GLY A 1 72 ? -4.906 -5.507 8.846 1.00 89.81 72 GLY A O 1
ATOM 564 N N . VAL A 1 73 ? -3.057 -5.367 10.132 1.00 90.56 73 VAL A N 1
ATOM 565 C CA . VAL A 1 73 ? -3.708 -5.516 11.429 1.00 90.56 73 VAL A CA 1
ATOM 566 C C . VAL A 1 73 ? -3.315 -4.321 12.276 1.00 90.56 73 VAL A C 1
ATOM 568 O O . VAL A 1 73 ? -2.132 -4.023 12.416 1.00 90.56 73 VAL A O 1
ATOM 571 N N . SER A 1 74 ? -4.296 -3.627 12.836 1.00 90.00 74 SER A N 1
ATOM 572 C CA . SER A 1 74 ? -4.074 -2.596 13.841 1.00 90.00 74 SER A CA 1
ATOM 573 C C . SER A 1 74 ? -4.509 -3.115 15.205 1.00 90.00 74 SER A C 1
ATOM 575 O O . SER A 1 74 ? -5.560 -3.742 15.341 1.00 90.00 74 SER A O 1
ATOM 577 N N . VAL A 1 75 ? -3.681 -2.854 16.214 1.00 90.38 75 VAL A N 1
ATOM 578 C CA . VAL A 1 75 ? -3.971 -3.155 17.616 1.00 90.38 75 VAL A CA 1
ATOM 579 C C . VAL A 1 75 ? -3.982 -1.836 18.379 1.00 90.38 75 VAL A C 1
ATOM 581 O O . VAL A 1 75 ? -2.998 -1.102 18.353 1.00 90.38 75 VAL A O 1
ATOM 584 N N . GLY A 1 76 ? -5.108 -1.523 19.013 1.00 84.50 76 GLY A N 1
ATOM 585 C CA . GLY A 1 76 ? -5.238 -0.423 19.962 1.00 84.50 76 GLY A CA 1
ATOM 586 C C . GLY A 1 76 ? -4.885 -0.879 21.378 1.00 84.50 76 GLY A C 1
ATOM 587 O O . GLY A 1 76 ? -5.084 -2.046 21.729 1.00 84.50 76 GLY A O 1
ATOM 588 N N . PHE A 1 77 ? -4.360 0.037 22.182 1.00 76.50 77 PHE A N 1
ATOM 589 C CA . PHE A 1 77 ? -4.032 -0.153 23.595 1.00 76.50 77 PHE A CA 1
ATOM 590 C C . PHE A 1 77 ? -4.701 0.928 24.440 1.00 76.50 77 PHE A C 1
ATOM 592 O O . PHE A 1 77 ? -4.841 2.064 23.932 1.00 76.50 77 PHE A O 1
#

Radius of gyration: 16.37 Å; chains: 1; bounding box: 43×18×42 Å

Sequence (77 aa):
FGHLEIEYLSYEYALVDLSTERADQTSTFVGGGVAQPVGGNVALHLTVLYNLSYDSNDRLAPYDSPWVYRAGVSVGF

Secondary structure (DSSP, 8-state):
-EEEEEEEEEEEEE-TTS-EEEEEEEEEEEEEEEEEE-SSSEEEEEEEEEETT--TT-TT-S-SSSEEEEEEEEE--

Foldseek 3Di:
DWDKDKDWDWDWDADPVRDIDIDIDIWIKTWDWDWAAPDPFKIKIKIKIFTPRDDCVPPVPPDNHRIDI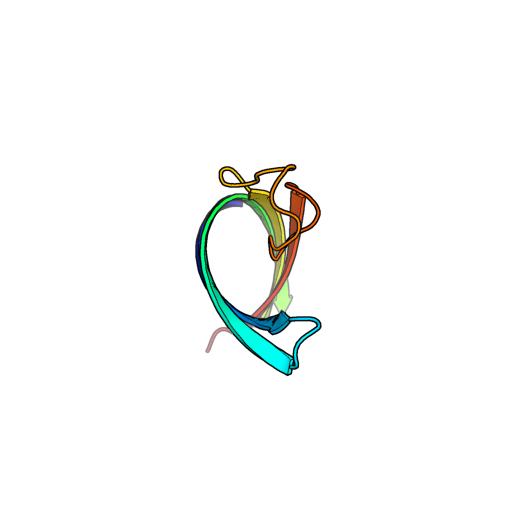DIDMGGHD